Protein AF-A0A7S1Y313-F1 (afdb_monomer_lite)

Foldseek 3Di:
DVLVVLVVCCVVPLVCLLCPVVVPDPVLVVVLVVLLVVLLVVLVVVLVVCLVVVVVPDPDLVVVLVVLVVQLVVLSCQSVDCPDPPSSCSSNVSSSSNSSSSSVNVSSVD

Secondary structure (DSSP, 8-state):
-HHHHHHHHHHHHHHHIIIIIS---HHHHHHHHHHHHHHHHHHHHHHHHHHHHHHTT-S--HHHHHHHHHHHHHHHHTTTS---S-HHHHHHHHHHHHHHHHHHHHHHH-

pLDDT: mean 76.6, std 10.33, range [39.09, 90.0]

Sequence (110 aa):
MGSGLLTTVFGLFHVQVFLEAYKLPLADYALGSVIFAIINTVNDLVGAWYVDVYASKAQHRSDWVGWSLVVFGGMFLLPFWPWTQNKLFHFVASMSCYDTLFSWSAILMG

Radius of gyration: 15.2 Å; chains: 1; bounding box: 40×21×36 Å

Organism: NCBI:txid210454

Structure (mmCIF, N/CA/C/O backbone):
data_AF-A0A7S1Y313-F1
#
_entry.id   AF-A0A7S1Y313-F1
#
loop_
_atom_site.group_PDB
_atom_site.id
_atom_site.type_symbol
_atom_site.label_atom_id
_atom_site.label_alt_id
_atom_site.label_comp_id
_atom_site.label_asym_id
_atom_site.label_entity_id
_atom_site.label_seq_id
_atom_site.pdbx_PDB_ins_code
_atom_site.Cartn_x
_atom_site.Cartn_y
_atom_site.Cartn_z
_atom_site.occupancy
_atom_site.B_iso_or_equiv
_atom_site.auth_seq_id
_atom_site.auth_comp_id
_atom_site.auth_asym_id
_atom_site.auth_atom_id
_atom_site.pdbx_PDB_model_num
ATOM 1 N N . MET A 1 1 ? -2.825 3.482 -19.304 1.00 39.09 1 MET A N 1
ATOM 2 C CA . MET A 1 1 ? -4.274 3.697 -19.065 1.00 39.09 1 MET A CA 1
ATOM 3 C C . MET A 1 1 ? -4.820 2.838 -17.922 1.00 39.09 1 MET A C 1
ATOM 5 O O . MET A 1 1 ? -5.533 3.384 -17.095 1.00 39.09 1 MET A O 1
ATOM 9 N N . GLY A 1 2 ? -4.451 1.553 -17.801 1.00 52.53 2 GLY A N 1
ATOM 10 C CA . GLY A 1 2 ? -4.882 0.707 -16.671 1.00 52.53 2 GLY A CA 1
ATOM 11 C C . GLY A 1 2 ? -4.333 1.112 -15.292 1.00 52.53 2 GLY A C 1
ATOM 12 O O . GLY A 1 2 ? -5.076 1.074 -14.319 1.00 52.53 2 GLY A O 1
ATOM 13 N N . SER A 1 3 ? -3.078 1.572 -15.204 1.00 57.22 3 SER A N 1
ATOM 14 C CA . SER A 1 3 ? -2.458 2.000 -13.936 1.00 57.22 3 SER A CA 1
ATOM 15 C C . SER A 1 3 ? -3.168 3.193 -13.286 1.00 57.22 3 SER A C 1
ATOM 17 O O . SER A 1 3 ? -3.432 3.160 -12.094 1.00 57.22 3 SER A O 1
ATOM 19 N N . GLY A 1 4 ? -3.556 4.208 -14.067 1.00 59.59 4 GLY A N 1
ATOM 20 C CA . GLY A 1 4 ? -4.293 5.370 -13.554 1.00 59.59 4 GLY A CA 1
ATOM 21 C C . GLY A 1 4 ? -5.662 5.000 -12.979 1.00 59.59 4 GLY A C 1
ATOM 22 O O . GLY A 1 4 ? -6.009 5.448 -11.894 1.00 59.59 4 GLY A O 1
ATOM 23 N N . LEU A 1 5 ? -6.401 4.117 -13.660 1.00 66.56 5 LEU A N 1
ATOM 24 C CA . LEU A 1 5 ? -7.676 3.584 -13.171 1.00 66.56 5 LEU A CA 1
ATOM 25 C C . LEU A 1 5 ? -7.507 2.794 -11.867 1.00 66.56 5 LEU A C 1
ATOM 27 O O . LEU A 1 5 ? -8.277 3.004 -10.937 1.00 66.56 5 LEU A O 1
ATOM 31 N N . LEU A 1 6 ? -6.490 1.932 -11.776 1.00 63.78 6 LEU A N 1
ATOM 32 C CA . LEU A 1 6 ? -6.173 1.176 -10.559 1.00 63.78 6 LEU A CA 1
ATOM 33 C C . LEU A 1 6 ? -5.833 2.098 -9.385 1.00 63.78 6 LEU A C 1
ATOM 35 O O . LEU A 1 6 ? -6.381 1.918 -8.302 1.00 63.78 6 LEU A O 1
ATOM 39 N N . THR A 1 7 ? -5.019 3.130 -9.607 1.00 66.19 7 THR A N 1
ATOM 40 C CA . THR A 1 7 ? -4.687 4.120 -8.574 1.00 66.19 7 THR A CA 1
ATOM 41 C C . THR A 1 7 ? -5.911 4.925 -8.139 1.00 66.19 7 THR A C 1
ATOM 43 O O . THR A 1 7 ? -6.094 5.154 -6.945 1.00 66.19 7 THR A O 1
ATOM 46 N N . THR A 1 8 ? -6.794 5.308 -9.066 1.00 67.06 8 THR A N 1
ATOM 47 C CA . THR A 1 8 ? -8.049 5.998 -8.731 1.00 67.06 8 THR A CA 1
ATOM 48 C C . THR A 1 8 ? -9.001 5.099 -7.944 1.00 67.06 8 THR A C 1
ATOM 50 O O . THR A 1 8 ? -9.531 5.526 -6.923 1.00 67.06 8 THR A O 1
ATOM 53 N N . VAL A 1 9 ? -9.195 3.848 -8.370 1.00 69.38 9 VAL A N 1
ATOM 54 C CA . VAL A 1 9 ? -10.043 2.871 -7.667 1.00 69.38 9 VAL A CA 1
ATOM 55 C C . VAL A 1 9 ? -9.479 2.590 -6.275 1.00 69.38 9 VAL A C 1
ATOM 57 O O . VAL A 1 9 ? -10.213 2.656 -5.293 1.00 69.38 9 VAL A O 1
ATOM 60 N N . PHE A 1 10 ? -8.172 2.362 -6.156 1.00 69.50 10 PHE A N 1
ATOM 61 C CA . PHE A 1 10 ? -7.523 2.183 -4.862 1.00 69.50 10 PHE A CA 1
ATOM 62 C C . PHE A 1 10 ? -7.736 3.409 -3.964 1.00 69.50 10 PHE A C 1
ATOM 64 O O . PHE A 1 10 ? -8.217 3.271 -2.842 1.00 69.50 10 PHE A O 1
ATOM 71 N N . GLY A 1 11 ? -7.473 4.616 -4.475 1.00 68.88 11 GLY A N 1
ATOM 72 C CA . GLY A 1 11 ? -7.661 5.876 -3.753 1.00 68.88 11 GLY A CA 1
ATOM 73 C C . GLY A 1 11 ? -9.095 6.096 -3.263 1.00 68.88 11 GLY A C 1
ATOM 74 O O . GLY A 1 11 ? -9.289 6.515 -2.126 1.00 68.88 11 GLY A O 1
ATOM 75 N N . LEU A 1 12 ? -10.091 5.753 -4.082 1.00 72.62 12 LEU A N 1
ATOM 76 C CA . LEU A 1 12 ? -11.508 5.899 -3.741 1.00 72.62 12 LEU A CA 1
ATOM 77 C C . LEU A 1 12 ? -11.988 4.862 -2.717 1.00 72.62 12 LEU A C 1
ATOM 79 O O . LEU A 1 12 ? -12.767 5.203 -1.829 1.00 72.62 12 LEU A O 1
ATOM 83 N N . PHE A 1 13 ? -11.533 3.611 -2.825 1.00 78.00 13 PHE A N 1
ATOM 84 C CA . PHE A 1 13 ? -12.128 2.508 -2.068 1.00 78.00 13 PHE A CA 1
ATOM 85 C C . PHE A 1 13 ? -11.334 2.070 -0.836 1.00 78.00 13 PHE A C 1
ATOM 87 O O . PHE A 1 13 ? -11.949 1.573 0.104 1.00 78.00 13 PHE A O 1
ATOM 94 N N . HIS A 1 14 ? -10.011 2.270 -0.767 1.00 78.75 14 HIS A N 1
ATOM 95 C CA . HIS A 1 14 ? -9.240 1.811 0.399 1.00 78.75 14 HIS A CA 1
ATOM 96 C C . HIS A 1 14 ? -9.716 2.483 1.700 1.00 78.75 14 HIS A C 1
ATOM 98 O O . HIS A 1 14 ? -9.893 1.809 2.713 1.00 78.75 14 HIS A O 1
ATOM 104 N N . VAL A 1 15 ? -10.017 3.786 1.658 1.00 79.38 15 VAL A N 1
ATOM 105 C CA . VAL A 1 15 ? -10.529 4.544 2.813 1.00 79.38 15 VAL A CA 1
ATOM 106 C C . VAL A 1 15 ? -11.837 3.942 3.327 1.00 79.38 15 VAL A C 1
ATOM 108 O O . VAL A 1 15 ? -11.973 3.675 4.521 1.00 79.38 15 VAL A O 1
ATOM 111 N N . GLN A 1 16 ? -12.779 3.674 2.418 1.00 81.06 16 GLN A N 1
ATOM 112 C CA . GLN A 1 16 ? -14.077 3.084 2.750 1.00 81.06 16 GLN A CA 1
ATOM 113 C C . GLN A 1 16 ? -13.923 1.665 3.302 1.00 81.06 16 GLN A C 1
ATOM 115 O O . GLN A 1 16 ? -14.543 1.316 4.301 1.00 81.06 16 GLN A O 1
ATOM 120 N N . VAL A 1 17 ? -13.039 0.852 2.722 1.00 83.44 17 VAL A N 1
ATOM 121 C CA . VAL A 1 17 ? -12.776 -0.511 3.202 1.00 83.44 17 VAL A CA 1
ATOM 122 C C . VAL A 1 17 ? -12.278 -0.504 4.649 1.00 83.44 17 VAL A C 1
ATOM 124 O O . VAL A 1 17 ? -12.804 -1.239 5.487 1.00 83.44 17 VAL A O 1
ATOM 127 N N . PHE A 1 18 ? -11.307 0.345 4.987 1.00 84.38 18 PHE A N 1
ATOM 128 C CA . PHE A 1 18 ? -10.752 0.354 6.340 1.00 84.38 18 PHE A CA 1
ATOM 129 C C . PHE A 1 18 ? -11.664 1.027 7.368 1.00 84.38 18 PHE A C 1
ATOM 131 O O . PHE A 1 18 ? -11.804 0.502 8.475 1.00 84.38 18 PHE A O 1
ATOM 138 N N . LEU A 1 19 ? -12.327 2.131 7.021 1.00 84.12 19 LEU A N 1
ATOM 139 C CA . LEU A 1 19 ? -13.211 2.837 7.953 1.00 84.12 19 LEU A CA 1
ATOM 140 C C . LEU A 1 19 ? -14.587 2.172 8.098 1.00 84.12 19 LEU A C 1
ATOM 142 O O . LEU A 1 19 ? -15.088 2.063 9.215 1.00 84.12 19 LEU A O 1
ATOM 146 N N . GLU A 1 20 ? -15.195 1.695 7.010 1.00 84.44 20 GLU A N 1
ATOM 147 C CA . GLU A 1 20 ? -16.576 1.191 7.018 1.00 84.44 20 GLU A CA 1
ATOM 148 C C . GLU A 1 20 ? -16.647 -0.334 7.151 1.00 84.44 20 GLU A C 1
ATOM 150 O O . GLU A 1 20 ? -17.378 -0.839 8.008 1.00 84.44 20 GLU A O 1
ATOM 155 N N . ALA A 1 21 ? -15.869 -1.082 6.358 1.00 85.62 21 ALA A N 1
ATOM 156 C CA . ALA A 1 21 ? -15.928 -2.547 6.370 1.00 85.62 21 ALA A CA 1
ATOM 157 C C . ALA A 1 21 ? -15.141 -3.144 7.547 1.00 85.62 21 ALA A C 1
ATOM 159 O O . ALA A 1 21 ? -15.689 -3.918 8.337 1.00 85.62 21 ALA A O 1
ATOM 160 N N . TYR A 1 22 ? -13.878 -2.744 7.725 1.00 85.81 22 TYR A N 1
ATOM 161 C CA . TYR A 1 22 ? -13.071 -3.205 8.859 1.00 85.81 22 TYR A CA 1
ATOM 162 C C . TYR A 1 22 ? -13.344 -2.448 10.149 1.00 85.81 22 TYR A C 1
ATOM 164 O O . TYR A 1 22 ? -12.934 -2.923 11.211 1.00 85.81 22 TYR A O 1
ATOM 172 N N . LYS A 1 23 ? -14.059 -1.318 10.106 1.00 87.75 23 LYS A N 1
ATOM 173 C CA . LYS A 1 23 ? -14.339 -0.490 11.287 1.00 87.75 23 LYS A CA 1
ATOM 174 C C . LYS A 1 23 ? -13.052 -0.156 12.046 1.00 87.75 23 LYS A C 1
ATOM 176 O O . LYS A 1 23 ? -12.940 -0.435 13.245 1.00 87.75 23 LYS A O 1
ATOM 181 N N . LEU A 1 24 ? -12.039 0.317 11.323 1.00 86.44 24 LEU A N 1
ATOM 182 C CA . LEU A 1 24 ? -10.811 0.832 11.915 1.00 86.44 24 LEU A CA 1
ATOM 183 C C . LEU A 1 24 ? -11.138 2.167 12.608 1.00 86.44 24 LEU A C 1
ATOM 185 O O . LEU A 1 24 ? -11.733 3.041 11.974 1.00 86.44 24 LEU A O 1
ATOM 189 N N . PRO A 1 25 ? -10.788 2.345 13.893 1.00 90.00 25 PRO A N 1
ATOM 190 C CA . PRO A 1 25 ? -10.975 3.621 14.572 1.00 90.00 25 PRO A CA 1
ATOM 191 C C . PRO A 1 25 ? -10.282 4.761 13.819 1.00 90.00 25 PRO A C 1
ATOM 193 O O . PRO A 1 25 ? -9.172 4.596 13.318 1.00 90.00 25 PRO A O 1
ATOM 196 N N . LEU A 1 26 ? -10.902 5.944 13.785 1.00 87.38 26 LEU A N 1
ATOM 197 C CA . LEU A 1 26 ? -10.355 7.097 13.058 1.00 87.38 26 LEU A CA 1
ATOM 198 C C . LEU A 1 26 ? -8.960 7.505 13.568 1.00 87.38 26 LEU A C 1
ATOM 200 O O . LEU A 1 26 ? -8.109 7.909 12.780 1.00 87.38 26 LEU A O 1
ATOM 204 N N . ALA A 1 27 ? -8.712 7.356 14.874 1.00 86.75 27 ALA A N 1
ATOM 205 C CA . ALA A 1 27 ? -7.403 7.603 15.478 1.00 86.75 27 ALA A CA 1
ATOM 206 C C . ALA A 1 27 ? -6.326 6.641 14.944 1.00 86.75 27 ALA A C 1
ATOM 208 O O . ALA A 1 27 ? -5.233 7.081 14.594 1.00 86.75 27 ALA A O 1
ATOM 209 N N . ASP A 1 28 ? -6.654 5.353 14.808 1.00 86.88 28 ASP A N 1
ATOM 210 C CA . ASP A 1 28 ? -5.747 4.343 14.256 1.00 86.88 28 ASP A CA 1
ATOM 211 C C . ASP A 1 28 ? -5.537 4.546 12.753 1.00 86.88 28 ASP A C 1
ATOM 213 O O . ASP A 1 28 ? -4.428 4.384 12.258 1.00 86.88 28 ASP A O 1
ATOM 217 N N . TYR A 1 29 ? -6.573 4.961 12.022 1.00 87.25 29 TYR A N 1
ATOM 218 C CA . TYR A 1 29 ? -6.452 5.327 10.611 1.00 87.25 29 TYR A CA 1
ATOM 219 C C . TYR A 1 29 ? -5.506 6.522 10.410 1.00 87.25 29 TYR A C 1
ATOM 221 O O . TYR A 1 29 ? -4.639 6.496 9.534 1.00 87.25 29 TYR A O 1
ATOM 229 N N . ALA A 1 30 ? -5.633 7.559 11.246 1.00 86.94 30 ALA A N 1
ATOM 230 C CA . ALA A 1 30 ? -4.747 8.720 11.218 1.00 86.94 30 ALA A CA 1
ATOM 231 C C . ALA A 1 30 ? -3.302 8.332 11.566 1.00 86.94 30 ALA A C 1
ATOM 233 O O . ALA A 1 30 ? -2.375 8.694 10.841 1.00 86.94 30 ALA A O 1
ATOM 234 N N . LEU A 1 31 ? -3.109 7.535 12.623 1.00 88.50 31 LEU A N 1
ATOM 235 C CA . LEU A 1 31 ? -1.799 7.010 13.011 1.00 88.50 31 LEU A CA 1
ATOM 236 C C . LEU A 1 31 ? -1.176 6.171 11.889 1.00 88.50 31 LEU A C 1
ATOM 238 O O . LEU A 1 31 ? -0.028 6.388 11.508 1.00 88.50 31 LEU A O 1
ATOM 242 N N . GLY A 1 32 ? -1.948 5.240 11.330 1.00 87.38 32 GLY A N 1
ATOM 243 C CA . GLY A 1 32 ? -1.533 4.399 10.217 1.00 87.38 32 GLY A CA 1
ATOM 244 C C . GLY A 1 32 ? -1.144 5.224 8.996 1.00 87.38 32 GLY A C 1
ATOM 245 O O . GLY A 1 32 ? -0.160 4.899 8.342 1.00 87.38 32 GLY A O 1
ATOM 246 N N . SER A 1 33 ? -1.865 6.311 8.712 1.00 86.69 33 SER A N 1
ATOM 247 C CA . SER A 1 33 ? -1.568 7.209 7.587 1.00 86.69 33 SER A CA 1
ATOM 248 C C . SER A 1 33 ? -0.238 7.940 7.775 1.00 86.69 33 SER A C 1
ATOM 250 O O . SER A 1 33 ? 0.522 8.078 6.820 1.00 86.69 33 SER A O 1
ATOM 252 N N . VAL A 1 34 ? 0.086 8.354 9.005 1.00 88.50 34 VAL A N 1
ATOM 253 C CA . VAL A 1 34 ? 1.396 8.946 9.329 1.00 88.50 34 VAL A CA 1
ATOM 254 C C . VAL A 1 34 ? 2.513 7.914 9.172 1.00 88.50 34 VAL A C 1
ATOM 256 O O . VAL A 1 34 ? 3.525 8.202 8.537 1.00 88.50 34 VAL A O 1
ATOM 259 N N . ILE A 1 35 ? 2.327 6.700 9.703 1.00 89.19 35 ILE A N 1
ATOM 260 C CA . ILE A 1 35 ? 3.310 5.611 9.568 1.00 89.19 35 ILE A CA 1
ATOM 261 C C . ILE A 1 35 ? 3.529 5.277 8.087 1.00 89.19 35 ILE A C 1
ATOM 263 O O . ILE A 1 35 ? 4.669 5.184 7.636 1.00 89.19 35 ILE A O 1
ATOM 267 N N . PHE A 1 36 ? 2.446 5.148 7.323 1.00 85.56 36 PHE A N 1
ATOM 268 C CA . PHE A 1 36 ? 2.489 4.915 5.884 1.00 85.56 36 PHE A CA 1
ATOM 269 C C . PHE A 1 36 ? 3.248 6.025 5.150 1.00 85.56 36 PHE A C 1
ATOM 271 O O . PHE A 1 36 ? 4.119 5.715 4.344 1.00 85.56 36 PHE A O 1
ATOM 278 N N . ALA A 1 37 ? 2.987 7.299 5.458 1.00 83.44 37 ALA A N 1
ATOM 279 C CA . ALA A 1 37 ? 3.682 8.423 4.833 1.00 83.44 37 ALA A CA 1
ATOM 280 C C . ALA A 1 37 ? 5.201 8.386 5.080 1.00 83.44 37 ALA A C 1
ATOM 282 O O . ALA A 1 37 ? 5.984 8.665 4.172 1.00 83.44 37 ALA A O 1
ATOM 283 N N . ILE A 1 38 ? 5.627 7.994 6.286 1.00 88.94 38 ILE A N 1
ATOM 284 C CA . ILE A 1 38 ? 7.049 7.818 6.616 1.00 88.94 38 ILE A CA 1
ATOM 285 C C . ILE A 1 38 ? 7.653 6.683 5.783 1.00 88.94 38 ILE A C 1
ATOM 287 O O . ILE A 1 38 ? 8.703 6.872 5.171 1.00 88.94 38 ILE A O 1
ATOM 291 N N . ILE A 1 39 ? 6.990 5.522 5.736 1.00 87.62 39 ILE A N 1
ATOM 292 C CA . ILE A 1 39 ? 7.461 4.368 4.956 1.00 87.62 39 ILE A CA 1
ATOM 293 C C . ILE A 1 39 ? 7.567 4.730 3.473 1.00 87.62 39 ILE A C 1
ATOM 295 O O . ILE A 1 39 ? 8.585 4.440 2.852 1.00 87.62 39 ILE A O 1
ATOM 299 N N . ASN A 1 40 ? 6.556 5.405 2.928 1.00 84.00 40 ASN A N 1
ATOM 300 C CA . ASN A 1 40 ? 6.539 5.841 1.538 1.00 84.00 40 ASN A CA 1
ATOM 301 C C . ASN A 1 40 ? 7.707 6.796 1.236 1.00 84.00 40 ASN A C 1
ATOM 303 O O . ASN A 1 40 ? 8.492 6.562 0.327 1.00 84.00 40 ASN A O 1
ATOM 307 N N . THR A 1 41 ? 7.937 7.788 2.100 1.00 84.12 41 THR A N 1
ATOM 308 C CA . THR A 1 41 ? 9.072 8.717 1.948 1.00 84.12 41 THR A CA 1
ATOM 309 C C . THR A 1 41 ? 10.420 7.983 1.904 1.00 84.12 41 THR A C 1
ATOM 311 O O . THR A 1 41 ? 11.302 8.327 1.117 1.00 84.12 41 THR A O 1
ATOM 314 N N . VAL A 1 42 ? 10.596 6.956 2.743 1.00 85.12 42 VAL A N 1
ATOM 315 C CA . VAL A 1 42 ? 11.807 6.119 2.727 1.00 85.12 42 VAL A CA 1
ATOM 316 C C . VAL A 1 42 ? 11.892 5.307 1.433 1.00 85.12 42 VAL A C 1
ATOM 318 O O . VAL A 1 42 ? 12.963 5.243 0.829 1.00 85.12 42 VAL A O 1
ATOM 321 N N . ASN A 1 43 ? 10.781 4.720 0.987 1.00 81.00 43 ASN A N 1
ATOM 322 C CA . ASN A 1 43 ? 10.714 3.957 -0.256 1.00 81.00 43 ASN A CA 1
ATOM 323 C C . ASN A 1 43 ? 11.042 4.806 -1.484 1.00 81.00 43 ASN A C 1
ATOM 325 O O . ASN A 1 43 ? 11.762 4.327 -2.355 1.00 81.00 43 ASN A O 1
ATOM 329 N N . ASP A 1 44 ? 10.587 6.054 -1.540 1.00 79.62 44 ASP A N 1
ATOM 330 C CA . ASP A 1 44 ? 10.897 6.976 -2.634 1.00 79.62 44 ASP A CA 1
ATOM 331 C C . ASP A 1 44 ? 12.390 7.319 -2.682 1.00 79.62 44 ASP A C 1
ATOM 333 O O . ASP A 1 44 ? 13.006 7.275 -3.748 1.00 79.62 44 ASP A O 1
ATOM 337 N N . LEU A 1 45 ? 13.013 7.585 -1.528 1.00 82.25 45 LEU A N 1
ATOM 338 C CA . LEU A 1 45 ? 14.457 7.842 -1.434 1.00 82.25 45 LEU A CA 1
ATOM 339 C C . LEU A 1 45 ? 15.287 6.628 -1.875 1.00 82.25 45 LEU A C 1
ATOM 341 O O . LEU A 1 45 ? 16.246 6.763 -2.639 1.00 82.25 45 LEU A O 1
ATOM 345 N N . VAL A 1 46 ? 14.918 5.435 -1.402 1.00 79.75 46 VAL A N 1
ATOM 346 C CA . VAL A 1 46 ? 15.596 4.180 -1.760 1.00 79.75 46 VAL A CA 1
ATOM 347 C C . VAL A 1 46 ? 15.354 3.834 -3.227 1.00 79.75 46 VAL A C 1
ATOM 349 O O . VAL A 1 46 ? 16.287 3.439 -3.925 1.00 79.75 46 VAL A O 1
ATOM 352 N N . GLY A 1 47 ? 14.123 4.010 -3.704 1.00 70.81 47 GLY A N 1
ATOM 353 C CA . GLY A 1 47 ? 13.719 3.791 -5.086 1.00 70.81 47 GLY A CA 1
ATOM 354 C C . GLY A 1 47 ? 14.492 4.687 -6.043 1.00 70.81 47 GLY A C 1
ATOM 355 O O . GLY A 1 47 ? 15.048 4.183 -7.014 1.00 70.81 47 GLY A O 1
ATOM 356 N N . ALA A 1 48 ? 14.623 5.979 -5.732 1.00 72.44 48 ALA A N 1
ATOM 357 C CA . ALA A 1 48 ? 15.422 6.921 -6.513 1.00 72.44 48 ALA A CA 1
ATOM 358 C C . ALA A 1 48 ? 16.901 6.507 -6.584 1.00 72.44 48 ALA A C 1
ATOM 360 O O . ALA A 1 48 ? 17.472 6.434 -7.671 1.00 72.44 48 ALA A O 1
ATOM 361 N N . TRP A 1 49 ? 17.511 6.144 -5.448 1.00 76.94 49 TRP A N 1
ATOM 362 C CA . TRP A 1 49 ? 18.894 5.652 -5.431 1.00 76.94 49 TRP A CA 1
ATOM 363 C C . TRP A 1 49 ? 19.061 4.368 -6.256 1.00 76.94 49 TRP A C 1
ATOM 365 O O . TRP A 1 49 ? 20.032 4.204 -6.998 1.00 76.94 49 TRP A O 1
ATOM 375 N N . TYR A 1 50 ? 18.095 3.457 -6.155 1.00 71.00 50 TYR A N 1
ATOM 376 C CA . TYR A 1 50 ? 18.102 2.209 -6.905 1.00 71.00 50 TYR A CA 1
ATOM 377 C C . TYR A 1 50 ? 17.954 2.450 -8.410 1.00 71.00 50 TYR A C 1
ATOM 379 O O . TYR A 1 50 ? 18.681 1.833 -9.185 1.00 71.00 50 TYR A O 1
ATOM 387 N N . VAL A 1 51 ? 17.074 3.366 -8.833 1.00 65.69 51 VAL A N 1
ATOM 388 C CA . VAL A 1 51 ? 16.923 3.780 -10.241 1.00 65.69 51 VAL A CA 1
ATOM 389 C C . VAL A 1 51 ? 18.250 4.248 -10.799 1.00 65.69 51 VAL A C 1
ATOM 391 O O . VAL A 1 51 ? 18.668 3.740 -11.834 1.00 65.69 51 VAL A O 1
ATOM 394 N N . ASP A 1 52 ? 18.930 5.162 -10.109 1.00 70.19 52 ASP A N 1
ATOM 395 C CA . ASP A 1 52 ? 20.191 5.732 -10.583 1.00 70.19 52 ASP A CA 1
ATOM 396 C C . ASP A 1 52 ? 21.268 4.653 -10.764 1.00 70.19 52 ASP A C 1
ATOM 398 O O . ASP A 1 52 ? 21.983 4.617 -11.770 1.00 70.19 52 ASP A O 1
ATOM 402 N N . VAL A 1 53 ? 21.348 3.699 -9.832 1.00 70.31 53 VAL A N 1
ATOM 403 C CA . VAL A 1 53 ? 22.309 2.590 -9.907 1.00 70.31 53 VAL A CA 1
ATOM 404 C C . VAL A 1 53 ? 21.924 1.570 -10.986 1.00 70.31 53 VAL A C 1
ATOM 406 O O . VAL A 1 53 ? 22.800 1.066 -11.692 1.00 70.31 53 VAL A O 1
ATOM 409 N N . TYR A 1 54 ? 20.638 1.251 -11.145 1.00 64.69 54 TYR A N 1
ATOM 410 C CA . TYR A 1 54 ? 20.167 0.177 -12.029 1.00 64.69 54 TYR A CA 1
ATOM 411 C C . TYR A 1 54 ? 19.950 0.633 -13.480 1.00 64.69 54 TYR A C 1
ATOM 413 O O . TYR A 1 54 ? 20.203 -0.137 -14.411 1.00 64.69 54 TYR A O 1
ATOM 421 N N . ALA A 1 55 ? 19.559 1.891 -13.703 1.00 58.19 55 ALA A N 1
ATOM 422 C CA . ALA A 1 55 ? 19.450 2.505 -15.029 1.00 58.19 55 ALA A CA 1
ATOM 423 C C . ALA A 1 55 ? 20.798 2.520 -15.765 1.00 58.19 55 ALA A C 1
ATOM 425 O O . ALA A 1 55 ? 20.833 2.409 -16.987 1.00 58.19 55 ALA A O 1
ATOM 426 N N . SER A 1 56 ? 21.913 2.540 -15.027 1.00 58.78 56 SER A N 1
ATOM 427 C CA . SER A 1 56 ? 23.258 2.406 -15.599 1.00 58.78 56 SER A CA 1
ATOM 428 C C . SER A 1 56 ? 23.613 0.983 -16.079 1.00 58.78 56 SER A C 1
ATOM 430 O O . SER A 1 56 ? 24.626 0.807 -16.753 1.00 58.78 56 SER A O 1
ATOM 432 N N . LYS A 1 57 ? 22.806 -0.044 -15.750 1.00 61.62 57 LYS A N 1
ATOM 433 C CA . LYS A 1 57 ? 23.151 -1.472 -15.942 1.00 61.62 57 LYS A CA 1
ATOM 434 C C . LYS A 1 57 ? 22.106 -2.327 -16.674 1.00 61.62 57 LYS A C 1
ATOM 436 O O . LYS A 1 57 ? 22.412 -3.461 -17.043 1.00 61.62 57 LYS A O 1
ATOM 441 N N . ALA A 1 58 ? 20.877 -1.856 -16.875 1.00 59.62 58 ALA A N 1
ATOM 442 C CA . ALA A 1 58 ? 19.780 -2.721 -17.318 1.00 59.62 58 ALA A CA 1
ATOM 443 C C . ALA A 1 58 ? 19.729 -2.931 -18.849 1.00 59.62 58 ALA A C 1
ATOM 445 O O . ALA A 1 58 ? 19.208 -2.091 -19.575 1.00 59.62 58 ALA A O 1
ATOM 446 N N . GLN A 1 59 ? 20.191 -4.091 -19.341 1.00 58.41 59 GLN A N 1
ATOM 447 C CA . GLN A 1 59 ? 20.038 -4.506 -20.752 1.00 58.41 59 GLN A CA 1
ATOM 448 C C . GLN A 1 59 ? 18.767 -5.342 -21.043 1.00 58.41 59 GLN A C 1
ATOM 450 O O . GLN A 1 59 ? 18.455 -5.565 -22.206 1.00 58.41 59 GLN A O 1
ATOM 455 N N . HIS A 1 60 ? 18.013 -5.794 -20.026 1.00 59.69 60 HIS A N 1
ATOM 456 C CA . HIS A 1 60 ? 16.858 -6.705 -20.188 1.00 59.69 60 HIS A CA 1
ATOM 457 C C . HIS A 1 60 ? 15.657 -6.302 -19.299 1.00 59.69 60 HIS A C 1
ATOM 459 O O . HIS A 1 60 ? 15.273 -7.021 -18.382 1.00 59.69 60 HIS A O 1
ATOM 465 N N . ARG A 1 61 ? 15.065 -5.120 -19.538 1.00 62.53 61 ARG A N 1
ATOM 466 C CA . ARG A 1 61 ? 13.942 -4.574 -18.734 1.00 62.53 61 ARG A CA 1
ATOM 467 C C . ARG A 1 61 ? 12.597 -5.302 -18.927 1.00 62.53 61 ARG A C 1
ATOM 469 O O . ARG A 1 61 ? 11.795 -5.333 -18.002 1.00 62.53 61 ARG A O 1
ATOM 476 N N . SER A 1 62 ? 12.349 -5.887 -20.101 1.00 65.25 62 SER A N 1
ATOM 477 C CA . SER A 1 62 ? 11.023 -6.394 -20.509 1.00 65.25 62 SER A CA 1
ATOM 478 C C . SER A 1 62 ? 10.461 -7.507 -19.609 1.00 65.25 62 SER A C 1
ATOM 480 O O . SER A 1 62 ? 9.294 -7.458 -19.224 1.00 65.25 62 SER A O 1
ATOM 482 N N . ASP A 1 63 ? 11.279 -8.486 -19.218 1.00 64.94 63 ASP A N 1
ATOM 483 C CA . ASP A 1 63 ? 10.799 -9.650 -18.452 1.00 64.94 63 ASP A CA 1
ATOM 484 C C . ASP A 1 63 ? 10.445 -9.296 -16.999 1.00 64.94 63 ASP A C 1
ATOM 486 O O . ASP A 1 63 ? 9.536 -9.876 -16.401 1.00 64.94 63 ASP A O 1
ATOM 490 N N . TRP A 1 64 ? 11.110 -8.281 -16.442 1.00 66.19 64 TRP A N 1
ATOM 491 C CA . TRP A 1 64 ? 10.847 -7.777 -15.092 1.00 66.19 64 TRP A CA 1
ATOM 492 C C . TRP A 1 64 ? 9.534 -6.997 -15.010 1.00 66.19 64 TRP A C 1
ATOM 494 O O . TRP A 1 64 ? 8.842 -7.054 -13.991 1.00 66.19 64 TRP A O 1
ATOM 504 N N . VAL A 1 65 ? 9.151 -6.325 -16.100 1.00 68.25 65 VAL A N 1
ATOM 505 C CA . VAL A 1 65 ? 7.872 -5.609 -16.199 1.00 68.25 65 VAL A CA 1
ATOM 506 C C . VAL A 1 65 ? 6.704 -6.595 -16.104 1.00 68.25 65 VAL A C 1
ATOM 508 O O . VAL A 1 65 ? 5.778 -6.364 -15.326 1.00 68.25 65 VAL A O 1
ATOM 511 N N . GLY A 1 66 ? 6.770 -7.729 -16.812 1.00 69.19 66 GLY A N 1
ATOM 512 C CA . GLY A 1 66 ? 5.711 -8.747 -16.798 1.00 69.19 66 GLY A CA 1
ATOM 513 C C . GLY A 1 66 ? 5.429 -9.309 -15.401 1.00 69.19 66 GLY A C 1
ATOM 514 O O . GLY A 1 66 ? 4.283 -9.316 -14.950 1.00 69.19 66 GLY A O 1
ATOM 515 N N . TRP A 1 67 ? 6.479 -9.707 -14.677 1.00 70.69 67 TRP A N 1
ATOM 516 C CA . TRP A 1 67 ? 6.346 -10.215 -13.307 1.00 70.69 67 TRP A CA 1
ATOM 517 C C . TRP A 1 67 ? 5.863 -9.150 -12.323 1.00 70.69 67 TRP A C 1
ATOM 519 O O . TRP A 1 67 ? 5.009 -9.441 -11.484 1.00 70.69 67 TRP A O 1
ATOM 529 N N . SER A 1 68 ? 6.344 -7.909 -12.449 1.00 69.94 68 SER A N 1
ATOM 530 C CA . SER A 1 68 ? 5.905 -6.818 -11.573 1.00 69.94 68 SER A CA 1
ATOM 531 C C . SER A 1 68 ? 4.397 -6.571 -11.660 1.00 69.94 68 SER A C 1
ATOM 533 O O . SER A 1 68 ? 3.765 -6.322 -10.638 1.00 69.94 68 SER A O 1
ATOM 535 N N . LEU A 1 69 ? 3.798 -6.733 -12.846 1.00 71.12 69 LEU A N 1
ATOM 536 C CA . LEU A 1 69 ? 2.364 -6.534 -13.054 1.00 71.12 69 LEU A CA 1
ATOM 537 C C . LEU A 1 69 ? 1.513 -7.591 -12.329 1.00 71.12 69 LEU A C 1
ATOM 539 O O . LEU A 1 69 ? 0.478 -7.267 -11.747 1.00 71.12 69 LEU A O 1
ATOM 543 N N . VAL A 1 70 ? 1.957 -8.852 -12.342 1.00 77.31 70 VAL A N 1
ATOM 544 C CA . VAL A 1 70 ? 1.269 -9.961 -11.657 1.00 77.31 70 VAL A CA 1
ATOM 545 C C . VAL A 1 70 ? 1.323 -9.767 -10.143 1.00 77.31 70 VAL A C 1
ATOM 547 O O . VAL A 1 70 ? 0.308 -9.897 -9.458 1.00 77.31 70 VAL A O 1
ATOM 550 N N . VAL A 1 71 ? 2.494 -9.394 -9.621 1.00 76.94 71 VAL A N 1
ATOM 551 C CA . VAL A 1 71 ? 2.671 -9.119 -8.190 1.00 76.94 71 VAL A CA 1
ATOM 552 C C . VAL A 1 71 ? 1.865 -7.882 -7.772 1.00 76.94 71 VAL A C 1
ATOM 554 O O . VAL A 1 71 ? 1.224 -7.899 -6.721 1.00 76.94 71 VAL A O 1
ATOM 557 N N . PHE A 1 72 ? 1.812 -6.848 -8.616 1.00 75.94 72 PHE A N 1
ATOM 558 C CA . PHE A 1 72 ? 1.002 -5.649 -8.391 1.00 75.94 72 PHE A CA 1
ATOM 559 C C . PHE A 1 72 ? -0.491 -5.978 -8.262 1.00 75.94 72 PHE A C 1
ATOM 561 O O . PHE A 1 72 ? -1.149 -5.509 -7.334 1.00 75.94 72 PHE A O 1
ATOM 568 N N . GLY A 1 73 ? -1.016 -6.847 -9.133 1.00 76.06 73 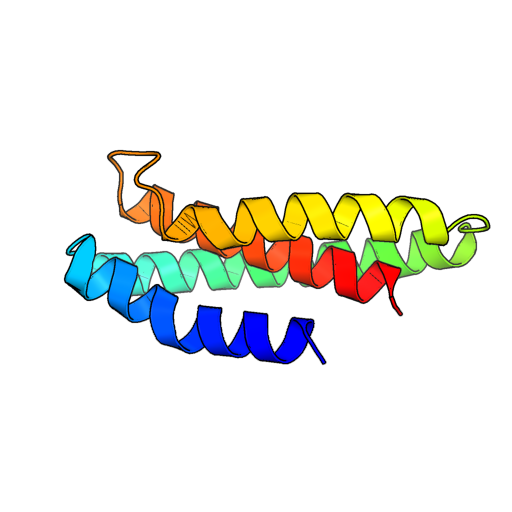GLY A N 1
ATOM 569 C CA . GLY A 1 73 ? -2.396 -7.332 -9.039 1.00 76.06 73 GLY A CA 1
ATOM 570 C C . GLY A 1 73 ? -2.689 -8.045 -7.714 1.00 76.06 73 GLY A C 1
ATOM 571 O O . GLY 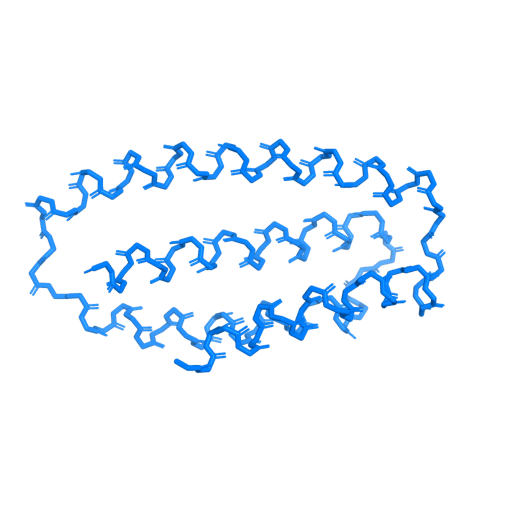A 1 73 ? -3.743 -7.829 -7.122 1.00 76.06 73 GLY A O 1
ATOM 572 N N . GLY A 1 74 ? -1.738 -8.835 -7.204 1.00 79.12 74 GLY A N 1
ATOM 573 C CA . GLY A 1 74 ? -1.851 -9.472 -5.889 1.00 79.12 74 GLY A CA 1
ATOM 574 C C . GLY A 1 74 ? -1.876 -8.465 -4.734 1.00 79.12 74 GLY A C 1
ATOM 575 O O . GLY A 1 74 ? -2.726 -8.559 -3.850 1.00 79.12 74 GLY A O 1
ATOM 576 N N . MET A 1 75 ? -0.992 -7.464 -4.760 1.00 80.25 75 MET A N 1
ATOM 577 C CA . MET A 1 75 ? -0.935 -6.438 -3.710 1.00 80.25 75 MET A CA 1
ATOM 578 C C . MET A 1 75 ? -2.144 -5.502 -3.728 1.00 80.25 75 MET A C 1
ATOM 580 O O . MET A 1 75 ? -2.596 -5.073 -2.669 1.00 80.25 75 MET A O 1
ATOM 584 N N . PHE A 1 76 ? -2.725 -5.238 -4.901 1.00 78.56 76 PHE A N 1
ATOM 585 C CA . PHE A 1 76 ? -3.978 -4.489 -5.014 1.00 78.56 76 PHE A CA 1
ATOM 586 C C . PHE A 1 76 ? -5.137 -5.164 -4.265 1.00 78.56 76 PHE A C 1
ATOM 588 O O . PHE A 1 76 ? -6.024 -4.480 -3.764 1.00 78.56 76 PHE A O 1
ATOM 595 N N . LEU A 1 77 ? -5.130 -6.495 -4.150 1.00 82.69 77 LEU A N 1
ATOM 596 C CA . LEU A 1 77 ? -6.176 -7.250 -3.457 1.00 82.69 77 LEU A CA 1
ATOM 597 C C . LEU A 1 77 ? -5.978 -7.312 -1.934 1.00 82.69 77 LEU A C 1
ATOM 599 O O . LEU A 1 77 ? -6.934 -7.612 -1.217 1.00 82.69 77 LEU A O 1
ATOM 603 N N . LEU A 1 78 ? -4.781 -7.002 -1.420 1.00 83.69 78 LEU A N 1
ATOM 604 C CA . LEU A 1 78 ? -4.472 -7.091 0.015 1.00 83.69 78 LEU A CA 1
ATOM 605 C C . LEU A 1 78 ? -5.383 -6.261 0.930 1.00 83.69 78 LEU A C 1
ATOM 607 O O . LEU A 1 78 ? -5.760 -6.786 1.980 1.00 83.69 78 LEU A O 1
ATOM 611 N N . PRO A 1 79 ? -5.772 -5.015 0.593 1.00 82.69 79 PRO A N 1
ATOM 612 C CA . PRO A 1 79 ? -6.726 -4.269 1.406 1.00 82.69 79 PRO A CA 1
ATOM 613 C C . PRO A 1 79 ? -8.081 -4.975 1.483 1.00 82.69 79 PRO A C 1
ATOM 615 O O . PRO A 1 79 ? -8.723 -4.989 2.524 1.00 82.69 79 PRO A O 1
ATOM 618 N N . PHE A 1 80 ? -8.523 -5.601 0.395 1.00 83.31 80 PHE A N 1
ATOM 619 C CA . PHE A 1 80 ? -9.866 -6.174 0.294 1.00 83.31 80 PHE A CA 1
ATOM 620 C C . PHE A 1 80 ? -9.991 -7.553 0.951 1.00 83.31 80 PHE A C 1
ATOM 622 O O . PHE A 1 80 ? -11.107 -8.023 1.165 1.00 83.31 80 PHE A O 1
ATOM 629 N N . TRP A 1 81 ? -8.871 -8.193 1.300 1.00 85.25 81 TRP A N 1
ATOM 630 C CA . TRP A 1 81 ? -8.857 -9.499 1.951 1.00 85.25 81 TRP A CA 1
ATOM 631 C C . TRP A 1 81 ? -8.414 -9.402 3.424 1.00 85.25 81 TRP A C 1
ATOM 633 O O . TRP A 1 81 ? -7.336 -8.872 3.694 1.00 85.25 81 TRP A O 1
ATOM 643 N N . PRO A 1 82 ? -9.171 -9.954 4.392 1.00 81.69 82 PRO A N 1
ATOM 644 C CA . PRO A 1 82 ? -8.829 -9.912 5.816 1.00 81.69 82 PRO A CA 1
ATOM 645 C C . PRO A 1 82 ? -7.744 -10.938 6.179 1.00 81.69 82 PRO A C 1
ATOM 647 O O . PRO A 1 82 ? -8.006 -11.947 6.833 1.00 81.69 82 PRO A O 1
ATOM 650 N N . TRP A 1 83 ? -6.502 -10.704 5.754 1.00 84.88 83 TRP A N 1
ATOM 651 C CA . TRP A 1 83 ? -5.383 -11.623 6.011 1.00 84.88 83 TRP A CA 1
ATOM 652 C C . TRP A 1 83 ? -4.804 -11.519 7.434 1.00 84.88 83 TRP A C 1
ATOM 654 O O . TRP A 1 83 ? -3.976 -12.342 7.818 1.00 84.88 83 TRP A O 1
ATOM 664 N N . THR A 1 84 ? -5.232 -10.542 8.240 1.00 87.06 84 THR A N 1
ATOM 665 C CA . THR A 1 84 ? -4.814 -10.396 9.642 1.00 87.06 84 TH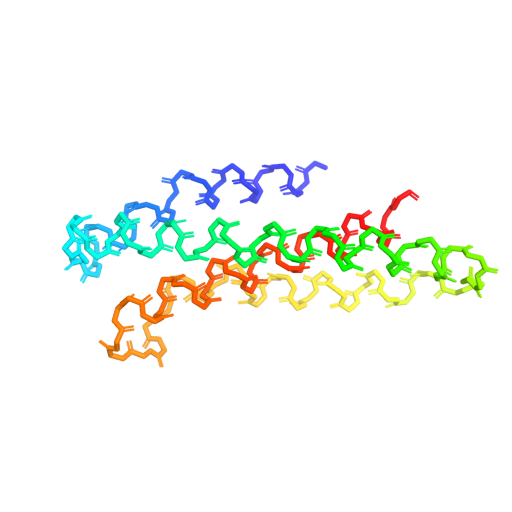R A CA 1
ATOM 666 C C . THR A 1 84 ? -5.924 -9.803 10.511 1.00 87.06 84 THR A C 1
ATOM 668 O O . THR A 1 84 ? -6.782 -9.064 10.037 1.00 87.06 84 THR A O 1
ATOM 671 N N . GLN A 1 85 ? -5.899 -10.122 11.807 1.00 85.50 85 GLN A N 1
ATOM 672 C CA . GLN A 1 85 ? -6.824 -9.577 12.811 1.00 85.50 85 GLN A CA 1
ATOM 673 C C . GLN A 1 85 ? -6.410 -8.173 13.286 1.00 85.50 85 GLN A C 1
ATOM 675 O O . GLN A 1 85 ? -7.239 -7.411 13.787 1.00 85.50 85 GLN A O 1
ATOM 680 N N . ASN A 1 86 ? -5.129 -7.811 13.140 1.00 88.06 86 ASN A N 1
ATOM 681 C CA . ASN A 1 86 ? -4.640 -6.487 13.510 1.00 88.06 86 ASN A CA 1
ATOM 682 C C . ASN A 1 86 ? -4.911 -5.501 12.368 1.00 88.06 86 ASN A C 1
ATOM 684 O O . ASN A 1 86 ? -4.149 -5.425 11.408 1.00 88.06 86 ASN A O 1
ATOM 688 N N . LYS A 1 87 ? -5.995 -4.735 12.498 1.00 86.62 87 LYS A N 1
ATOM 689 C CA . LYS A 1 87 ? -6.488 -3.814 11.465 1.00 86.62 87 LYS A CA 1
ATOM 690 C C . LYS A 1 87 ? -5.514 -2.674 11.145 1.00 86.62 87 LYS A C 1
ATOM 692 O O . LYS A 1 87 ? -5.413 -2.272 9.992 1.00 86.62 87 LYS A O 1
ATOM 697 N N . LEU A 1 88 ? -4.784 -2.167 12.143 1.00 83.56 88 LEU A N 1
ATOM 698 C CA . LEU A 1 88 ? -3.773 -1.124 11.938 1.00 83.56 88 LEU A CA 1
ATOM 699 C C . LEU A 1 88 ? -2.593 -1.674 11.131 1.00 83.56 88 LEU A C 1
ATOM 701 O O . LEU A 1 88 ? -2.148 -1.055 10.169 1.00 83.56 88 LEU A O 1
ATOM 705 N N . PHE A 1 89 ? -2.118 -2.865 11.496 1.00 87.56 89 PHE A N 1
ATOM 706 C CA . PHE A 1 89 ? -1.061 -3.540 10.749 1.00 87.56 89 PHE A CA 1
ATOM 707 C C . PHE A 1 89 ? -1.520 -3.911 9.335 1.00 87.56 89 PHE A C 1
ATOM 709 O O . PHE A 1 89 ? -0.774 -3.712 8.381 1.00 87.56 89 PHE A O 1
ATOM 716 N N . HIS A 1 90 ? -2.764 -4.379 9.189 1.00 87.88 90 HIS A N 1
ATOM 717 C CA . HIS A 1 90 ? -3.387 -4.661 7.896 1.00 87.88 90 HIS A CA 1
ATOM 718 C C . HIS A 1 90 ? -3.367 -3.433 6.989 1.00 87.88 90 HIS A C 1
ATOM 720 O O . HIS A 1 90 ? -2.948 -3.534 5.835 1.00 87.88 90 HIS A O 1
ATOM 726 N N . PHE A 1 91 ? -3.778 -2.284 7.530 1.00 86.56 91 PHE A N 1
ATOM 727 C CA . PHE A 1 91 ? -3.778 -1.005 6.834 1.00 86.56 91 PHE A CA 1
ATOM 728 C C . PHE A 1 91 ? -2.372 -0.629 6.373 1.00 86.56 91 PHE A C 1
ATOM 730 O O . PHE A 1 91 ? -2.129 -0.532 5.173 1.00 86.56 91 PHE A O 1
ATOM 737 N N . VAL A 1 92 ? -1.431 -0.488 7.310 1.00 87.44 92 VAL A N 1
ATOM 738 C CA . VAL A 1 92 ? -0.071 -0.023 7.002 1.00 87.44 92 VAL A CA 1
ATOM 739 C C . VAL A 1 92 ? 0.619 -0.963 6.017 1.00 87.44 92 VAL A C 1
ATOM 741 O O . VAL A 1 92 ? 1.146 -0.505 5.010 1.00 87.44 92 VAL A O 1
ATOM 744 N N . ALA A 1 93 ? 0.568 -2.277 6.248 1.00 86.88 93 ALA A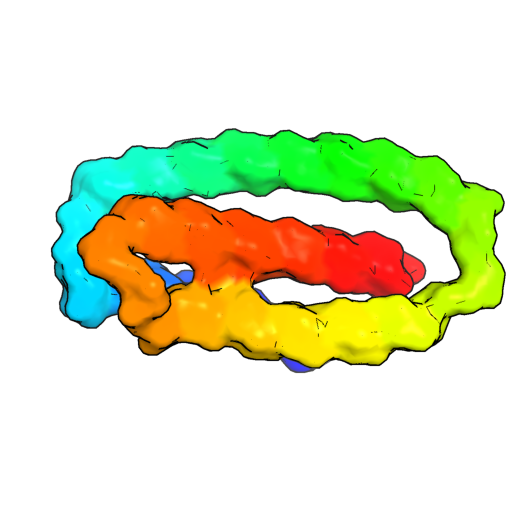 N 1
ATOM 745 C CA . ALA A 1 93 ? 1.227 -3.243 5.378 1.00 86.88 93 ALA A CA 1
ATOM 746 C C . ALA A 1 93 ? 0.611 -3.276 3.972 1.00 86.88 93 ALA A C 1
ATOM 748 O O . ALA A 1 93 ? 1.348 -3.248 2.991 1.00 86.88 93 ALA A O 1
ATOM 749 N N . SER A 1 94 ? -0.722 -3.282 3.850 1.00 87.12 94 SER A N 1
ATOM 750 C CA . SER A 1 94 ? -1.371 -3.317 2.528 1.00 87.12 94 SER A CA 1
ATOM 751 C C . SER A 1 94 ? -1.092 -2.043 1.731 1.00 87.12 94 SER A C 1
ATOM 753 O O . SER A 1 94 ? -0.804 -2.120 0.538 1.00 87.12 94 SER A O 1
ATOM 755 N N . MET A 1 95 ? -1.127 -0.882 2.394 1.00 85.62 95 MET A N 1
ATOM 756 C CA . MET A 1 95 ? -0.828 0.412 1.774 1.00 85.62 95 MET A CA 1
ATOM 757 C C . MET A 1 95 ? 0.640 0.499 1.343 1.00 85.62 95 MET A C 1
ATOM 759 O O . MET A 1 95 ? 0.922 0.838 0.196 1.00 85.62 95 MET A O 1
ATOM 763 N N . SER A 1 96 ? 1.578 0.124 2.218 1.00 85.69 96 SER A N 1
ATOM 764 C CA . SER A 1 96 ? 3.012 0.129 1.905 1.00 85.69 96 SER A CA 1
ATOM 765 C C . SER A 1 96 ? 3.382 -0.865 0.804 1.00 85.69 96 SER A C 1
ATOM 767 O O . SER A 1 96 ? 4.208 -0.546 -0.049 1.00 85.69 96 SER A O 1
ATOM 769 N N . CYS A 1 97 ? 2.773 -2.055 0.776 1.00 83.75 97 CYS A N 1
ATOM 770 C CA . CYS A 1 97 ? 3.003 -3.036 -0.285 1.00 83.75 97 CYS A CA 1
ATOM 771 C C . CYS A 1 97 ? 2.513 -2.540 -1.649 1.00 83.75 97 CYS A C 1
ATOM 773 O O . CYS A 1 97 ? 3.219 -2.719 -2.640 1.00 83.75 97 CYS A O 1
ATOM 775 N N . TYR A 1 98 ? 1.333 -1.914 -1.703 1.00 82.62 98 TYR A N 1
ATOM 776 C CA . TYR A 1 98 ? 0.801 -1.338 -2.939 1.00 82.62 98 TYR A CA 1
ATOM 777 C C . TYR A 1 98 ? 1.709 -0.226 -3.478 1.00 82.62 98 TYR A C 1
ATOM 779 O O . TYR A 1 98 ? 2.072 -0.229 -4.652 1.00 82.62 98 TYR A O 1
ATOM 787 N N . ASP A 1 99 ? 2.129 0.679 -2.599 1.00 79.38 99 ASP A N 1
ATOM 788 C CA . ASP A 1 99 ? 2.957 1.833 -2.932 1.00 79.38 99 ASP A CA 1
ATOM 789 C C . ASP A 1 99 ? 4.378 1.444 -3.383 1.00 79.38 99 ASP A C 1
ATOM 791 O O . ASP A 1 99 ? 4.814 1.834 -4.463 1.00 79.38 99 ASP A O 1
ATOM 795 N N . THR A 1 100 ? 5.050 0.548 -2.651 1.00 76.06 100 THR A N 1
ATOM 796 C CA . THR A 1 100 ? 6.398 0.060 -3.016 1.00 76.06 100 THR A CA 1
ATOM 797 C C . THR A 1 100 ? 6.416 -0.557 -4.417 1.00 76.06 100 THR A C 1
ATOM 799 O O . THR A 1 100 ? 7.348 -0.349 -5.195 1.00 76.06 100 THR A O 1
ATOM 802 N N . LEU A 1 101 ? 5.379 -1.327 -4.757 1.00 76.38 101 LEU A N 1
ATOM 803 C CA . LEU A 1 101 ? 5.258 -1.967 -6.065 1.00 76.38 101 LEU A CA 1
ATOM 804 C C . LEU A 1 101 ? 4.811 -1.000 -7.158 1.00 76.38 101 LEU A C 1
ATOM 806 O O . LEU A 1 101 ? 5.239 -1.161 -8.302 1.00 76.38 101 LEU A O 1
ATOM 810 N N . PHE A 1 102 ? 4.009 0.011 -6.822 1.00 74.25 102 PHE A N 1
ATOM 811 C CA . PHE A 1 102 ? 3.711 1.109 -7.733 1.00 74.25 102 PHE A CA 1
ATOM 812 C C . PHE A 1 102 ? 4.999 1.842 -8.117 1.00 74.25 102 PHE A C 1
ATOM 814 O O . PHE A 1 102 ? 5.314 1.909 -9.306 1.00 74.25 102 PHE A O 1
ATOM 821 N N . SER A 1 103 ? 5.792 2.273 -7.133 1.00 72.06 103 SER A N 1
ATOM 822 C CA . SER A 1 103 ? 7.084 2.927 -7.359 1.00 72.06 103 SER A CA 1
ATOM 823 C C . SER A 1 103 ? 8.037 2.017 -8.140 1.00 72.06 103 SER A C 1
ATOM 825 O O . SER A 1 103 ? 8.573 2.434 -9.161 1.00 72.06 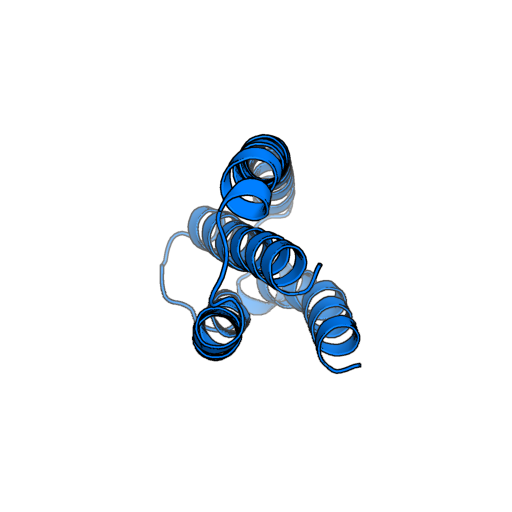103 SER A O 1
ATOM 827 N N . TRP A 1 104 ? 8.158 0.733 -7.785 1.00 71.69 104 TRP A N 1
ATOM 828 C CA . TRP A 1 104 ? 8.949 -0.245 -8.551 1.00 71.69 104 TRP A CA 1
ATOM 829 C C . TRP A 1 104 ? 8.502 -0.381 -10.017 1.00 71.69 104 TRP A C 1
ATOM 831 O O . TRP A 1 104 ? 9.328 -0.408 -10.931 1.00 71.69 104 TRP A O 1
ATOM 841 N N . SER A 1 105 ? 7.191 -0.449 -10.263 1.00 70.69 105 SER A N 1
ATOM 842 C CA . SER A 1 105 ? 6.644 -0.549 -11.618 1.00 70.69 105 SER A CA 1
ATOM 843 C C . SER A 1 105 ? 6.874 0.728 -12.431 1.00 70.69 105 SER A C 1
ATOM 845 O O . SER A 1 105 ? 7.245 0.640 -13.600 1.00 70.69 105 SER A O 1
ATOM 847 N N . ALA A 1 106 ? 6.745 1.904 -11.810 1.00 68.06 106 ALA A N 1
ATOM 848 C CA . ALA A 1 106 ? 7.031 3.191 -12.436 1.00 68.06 106 ALA A CA 1
ATOM 849 C C . ALA A 1 106 ? 8.512 3.306 -12.830 1.00 68.06 106 ALA A C 1
ATOM 851 O O . ALA A 1 106 ? 8.826 3.744 -13.932 1.00 68.06 106 ALA A O 1
ATOM 852 N N . ILE A 1 107 ? 9.413 2.824 -11.972 1.00 66.44 107 ILE A N 1
ATOM 853 C CA . ILE A 1 107 ? 10.860 2.769 -12.219 1.00 66.44 107 ILE A CA 1
ATOM 854 C C . ILE A 1 107 ? 11.199 1.857 -13.407 1.00 66.44 107 ILE A C 1
ATOM 856 O O . ILE A 1 107 ? 12.030 2.201 -14.251 1.00 66.44 107 ILE A O 1
ATOM 860 N N . LEU A 1 108 ? 10.562 0.685 -13.490 1.00 65.50 108 LEU A N 1
ATOM 861 C CA . LEU A 1 108 ? 10.772 -0.259 -14.590 1.00 65.50 108 LEU A CA 1
ATOM 862 C C . LEU A 1 108 ? 10.217 0.248 -15.930 1.00 65.50 108 LEU A C 1
ATOM 864 O O . LEU A 1 108 ? 10.790 -0.066 -16.975 1.00 65.50 108 LEU A O 1
ATOM 868 N N . MET A 1 109 ? 9.118 1.008 -15.896 1.00 63.34 109 MET A N 1
ATOM 869 C CA . MET A 1 109 ? 8.459 1.587 -17.074 1.00 63.34 109 MET A CA 1
ATOM 870 C C . MET A 1 109 ? 9.048 2.931 -17.530 1.00 63.34 109 MET A C 1
ATOM 872 O O . MET A 1 109 ? 8.583 3.431 -18.553 1.00 63.34 109 MET A O 1
ATOM 876 N N . GLY A 1 110 ? 10.012 3.489 -16.778 1.00 56.38 110 GLY A N 1
ATOM 877 C CA . GLY A 1 110 ? 10.583 4.829 -16.970 1.00 56.38 110 GLY A CA 1
ATOM 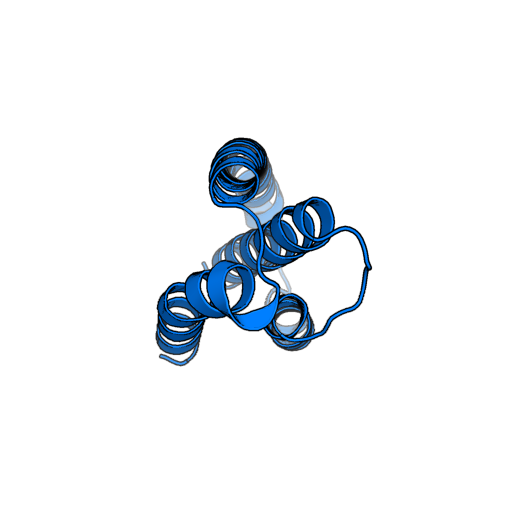878 C C . GLY A 1 110 ? 10.905 5.194 -18.407 1.00 56.38 110 GLY A C 1
ATOM 879 O O . GLY A 1 110 ? 11.567 4.364 -19.076 1.00 56.38 110 GLY A O 1
#